Protein AF-A0A970C9X3-F1 (afdb_monomer_lite)

Structure (mmCIF, N/CA/C/O backbone):
data_AF-A0A970C9X3-F1
#
_entry.id   AF-A0A970C9X3-F1
#
loop_
_atom_site.group_PDB
_atom_site.id
_atom_site.type_symbol
_atom_site.label_atom_id
_atom_site.label_alt_id
_atom_site.label_comp_id
_atom_site.label_asym_id
_atom_site.label_entity_id
_atom_site.label_seq_id
_atom_site.pdbx_PDB_ins_code
_atom_site.Cartn_x
_atom_site.Cartn_y
_atom_site.Cartn_z
_atom_site.occupancy
_atom_site.B_iso_or_equiv
_atom_site.auth_seq_id
_atom_site.auth_comp_id
_atom_site.auth_asym_id
_atom_site.auth_atom_id
_atom_site.pdbx_PDB_model_num
ATOM 1 N N . MET A 1 1 ? -1.969 24.249 25.139 1.00 48.22 1 MET A N 1
ATOM 2 C CA . MET A 1 1 ? -3.312 23.682 25.402 1.00 48.22 1 MET A CA 1
ATOM 3 C C . MET A 1 1 ? -3.914 23.119 24.097 1.00 48.22 1 MET A C 1
ATOM 5 O O . MET A 1 1 ? -4.963 23.571 23.674 1.00 48.22 1 MET A O 1
ATOM 9 N N . SER A 1 2 ? -3.234 22.174 23.420 1.00 59.81 2 SER A N 1
ATOM 10 C CA . SER A 1 2 ? -3.608 21.704 22.058 1.00 59.81 2 SER A CA 1
ATOM 11 C C . SER A 1 2 ? -3.592 20.169 21.877 1.00 59.81 2 SER A C 1
ATOM 13 O O . SER A 1 2 ? -4.204 19.648 20.949 1.00 59.81 2 SER A O 1
ATOM 15 N N . GLU A 1 3 ? -3.010 19.421 22.822 1.00 59.16 3 GLU A N 1
ATOM 16 C CA . GLU A 1 3 ? -2.976 17.948 22.814 1.00 59.16 3 GLU A CA 1
ATOM 17 C C . GLU A 1 3 ? -4.339 17.230 22.684 1.00 59.16 3 GLU A C 1
ATOM 19 O O . GLU A 1 3 ? -4.390 16.233 21.961 1.00 59.16 3 GLU A O 1
ATOM 24 N N . PRO A 1 4 ? -5.467 17.679 23.285 1.00 72.56 4 PRO A N 1
ATOM 25 C CA . PRO A 1 4 ? -6.709 16.904 23.210 1.00 72.56 4 PRO A CA 1
ATOM 26 C C . PRO A 1 4 ? -7.309 16.842 21.796 1.00 72.56 4 PRO A C 1
ATOM 28 O O . PRO A 1 4 ? -7.964 15.856 21.458 1.00 72.56 4 PRO A O 1
ATOM 31 N N . PHE A 1 5 ? -7.067 17.849 20.949 1.00 66.94 5 PHE A N 1
ATOM 32 C CA . PHE A 1 5 ? -7.587 17.869 19.579 1.00 66.94 5 PHE A CA 1
ATOM 33 C C . PHE A 1 5 ? -6.777 16.957 18.652 1.00 66.94 5 PHE A C 1
ATOM 35 O O . PHE A 1 5 ? -7.358 16.144 17.937 1.00 66.94 5 PHE A O 1
ATOM 42 N N . ALA A 1 6 ? -5.444 17.022 18.733 1.00 69.38 6 ALA A N 1
ATOM 43 C CA . ALA A 1 6 ? -4.555 16.171 17.943 1.00 69.38 6 ALA A CA 1
ATOM 44 C C . ALA A 1 6 ? -4.767 14.676 18.245 1.00 69.38 6 ALA A C 1
ATOM 46 O O . ALA A 1 6 ? -4.879 13.866 17.327 1.00 69.38 6 ALA A O 1
ATOM 47 N N . VAL A 1 7 ? -4.918 14.312 19.526 1.00 71.69 7 VAL A N 1
ATOM 48 C CA . VAL A 1 7 ? -5.195 12.925 19.944 1.00 71.69 7 VAL A CA 1
ATOM 49 C C . VAL A 1 7 ? -6.562 12.444 19.448 1.00 71.69 7 VAL A C 1
ATOM 51 O O . VAL A 1 7 ? -6.701 11.298 19.018 1.00 71.69 7 VAL A O 1
ATOM 54 N N . THR A 1 8 ? -7.579 13.306 19.487 1.00 78.00 8 THR A N 1
ATOM 55 C CA . THR A 1 8 ? -8.931 12.961 19.019 1.00 78.00 8 THR A CA 1
ATOM 56 C C . THR A 1 8 ? -8.970 12.789 17.500 1.00 78.00 8 THR A C 1
ATOM 58 O O . THR A 1 8 ? -9.565 11.830 17.010 1.00 78.00 8 THR A O 1
ATOM 61 N N . LEU A 1 9 ? -8.293 13.668 16.755 1.00 78.50 9 LEU A N 1
ATOM 62 C CA . LEU A 1 9 ? -8.192 13.583 15.300 1.00 78.50 9 LEU A CA 1
ATOM 63 C C . LEU A 1 9 ? -7.457 12.311 14.861 1.00 78.50 9 LEU A C 1
ATOM 65 O O . LEU A 1 9 ? -7.977 11.581 14.022 1.00 78.50 9 LEU A O 1
ATOM 69 N N . ALA A 1 10 ? -6.311 12.003 15.474 1.00 78.19 10 ALA A N 1
ATOM 70 C CA . ALA A 1 10 ? -5.541 10.800 15.158 1.00 78.19 10 ALA A CA 1
ATOM 71 C C . ALA A 1 10 ? -6.357 9.514 15.376 1.00 78.19 10 ALA A C 1
ATOM 73 O O . ALA A 1 10 ? -6.370 8.634 14.518 1.00 78.19 10 ALA A O 1
ATOM 74 N N . ARG A 1 11 ? -7.109 9.428 16.484 1.00 82.19 11 ARG A N 1
ATOM 75 C CA . ARG A 1 11 ? -8.027 8.302 16.746 1.00 82.19 11 ARG A CA 1
ATOM 76 C C . ARG A 1 11 ? -9.161 8.220 15.727 1.00 82.19 11 ARG A C 1
ATOM 78 O O . ARG A 1 11 ? -9.525 7.126 15.309 1.00 82.19 11 ARG A O 1
ATOM 85 N N . SER A 1 12 ? -9.725 9.361 15.333 1.00 84.88 12 SER A N 1
ATOM 86 C CA . SER A 1 12 ? -10.776 9.418 14.311 1.00 84.88 12 SER A CA 1
ATOM 87 C C . SER A 1 12 ? -10.272 8.892 12.963 1.00 84.88 12 SER A C 1
ATOM 89 O O . SER A 1 12 ? -10.911 8.038 12.351 1.00 84.88 12 SER A O 1
ATOM 91 N N . GLN A 1 13 ? -9.083 9.331 12.542 1.00 83.94 13 GLN A N 1
ATOM 92 C CA . GLN A 1 13 ? -8.438 8.869 11.311 1.00 83.94 13 GLN A CA 1
ATOM 93 C C . GLN A 1 13 ? -8.108 7.372 11.355 1.00 83.94 13 GLN A C 1
ATOM 95 O O . GLN A 1 13 ? -8.312 6.671 10.369 1.00 83.94 13 GLN A O 1
ATOM 100 N N . GLU A 1 14 ? -7.652 6.862 12.500 1.00 88.19 14 GLU A N 1
ATOM 101 C CA . GLU A 1 14 ? -7.398 5.431 12.704 1.00 88.19 14 GLU A CA 1
ATOM 102 C C . GLU A 1 14 ? -8.666 4.590 12.509 1.00 88.19 14 GLU A C 1
ATOM 104 O O . GLU A 1 14 ? -8.661 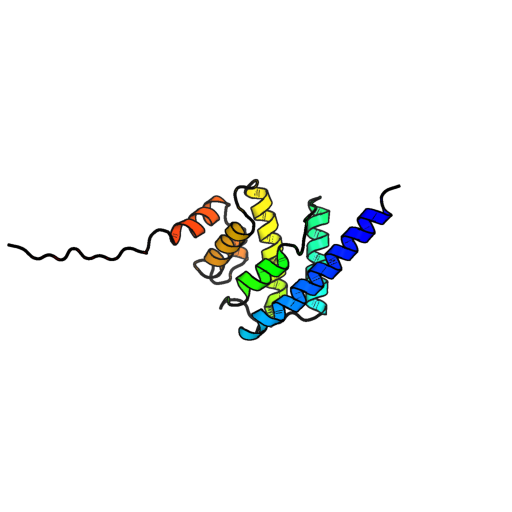3.588 11.796 1.00 88.19 14 GLU A O 1
ATOM 109 N N . LEU A 1 15 ? -9.781 5.009 13.113 1.00 90.19 15 LEU A N 1
ATOM 110 C CA . LEU A 1 15 ? -11.063 4.318 12.978 1.00 90.19 15 LEU A CA 1
ATOM 111 C C . LEU A 1 15 ? -11.595 4.369 11.542 1.00 90.19 15 LEU A C 1
ATOM 113 O O . LEU A 1 15 ? -12.118 3.362 11.055 1.00 90.19 15 LEU A O 1
ATOM 117 N N . ALA A 1 16 ? -11.445 5.512 10.868 1.00 90.88 16 ALA A N 1
ATOM 118 C CA . ALA A 1 16 ? -11.824 5.674 9.469 1.00 90.88 16 ALA A CA 1
ATOM 119 C C . ALA A 1 16 ? -11.015 4.733 8.564 1.00 90.88 16 ALA A C 1
ATOM 121 O O . ALA A 1 16 ? -11.611 3.946 7.833 1.00 90.88 16 ALA A O 1
ATOM 122 N N . LEU A 1 17 ? -9.685 4.713 8.702 1.00 92.88 17 LEU A N 1
ATOM 123 C CA . LEU A 1 17 ? -8.805 3.810 7.956 1.00 92.88 17 LEU A CA 1
ATOM 124 C C . LEU A 1 17 ? -9.184 2.342 8.164 1.00 92.88 17 LEU A C 1
ATOM 126 O O . LEU A 1 17 ? -9.341 1.594 7.203 1.00 92.88 17 LEU A O 1
ATOM 130 N N . ARG A 1 18 ? -9.374 1.911 9.416 1.00 95.06 18 ARG A N 1
ATOM 131 C CA . ARG A 1 18 ? -9.768 0.522 9.698 1.00 95.06 18 ARG A CA 1
ATOM 132 C C . ARG A 1 18 ? -11.115 0.174 9.072 1.00 95.06 18 ARG A C 1
ATOM 134 O O . ARG A 1 18 ? -11.323 -0.955 8.645 1.00 95.06 18 ARG A O 1
ATOM 141 N N . THR A 1 19 ? -12.039 1.131 9.025 1.00 95.25 19 THR A N 1
ATOM 142 C CA . THR A 1 19 ? -13.339 0.953 8.366 1.00 95.25 19 THR A CA 1
ATOM 143 C C . THR A 1 19 ? -13.182 0.829 6.855 1.00 95.25 19 THR A C 1
ATOM 145 O O . THR A 1 19 ? -13.757 -0.091 6.279 1.00 95.25 19 THR A O 1
ATOM 148 N N . ALA A 1 20 ? -12.348 1.665 6.238 1.00 95.31 20 ALA A N 1
ATOM 149 C CA . ALA A 1 20 ? -12.033 1.587 4.816 1.00 95.31 20 ALA A CA 1
ATOM 150 C C . ALA A 1 20 ? -11.356 0.253 4.446 1.00 95.31 20 ALA A C 1
ATOM 152 O O . ALA A 1 20 ? -11.776 -0.393 3.492 1.00 95.31 20 ALA A O 1
ATOM 153 N N . LEU A 1 21 ? -10.403 -0.231 5.255 1.00 96.19 21 LEU A N 1
ATOM 154 C CA . LEU A 1 21 ? -9.759 -1.541 5.060 1.00 96.19 21 LEU A CA 1
ATOM 155 C C . LEU A 1 21 ? -10.728 -2.723 5.214 1.00 96.19 21 LEU A C 1
ATOM 157 O O . LEU A 1 21 ? -10.627 -3.715 4.499 1.00 96.19 21 LEU A O 1
ATOM 161 N N . ARG A 1 22 ? -11.714 -2.635 6.114 1.00 96.19 22 ARG A N 1
ATOM 162 C CA . ARG A 1 22 ? -12.798 -3.635 6.136 1.00 96.19 22 ARG A CA 1
ATOM 163 C C . ARG A 1 22 ? -13.659 -3.548 4.882 1.00 96.19 22 ARG A C 1
ATOM 165 O O . ARG A 1 22 ? -14.085 -4.577 4.373 1.00 96.19 22 ARG A O 1
ATOM 172 N N . GLY A 1 23 ? -13.914 -2.337 4.393 1.00 95.00 23 GLY A N 1
ATOM 173 C CA . GLY A 1 23 ? -14.633 -2.106 3.144 1.00 95.00 23 GLY A CA 1
ATOM 174 C C . GLY A 1 23 ? -13.911 -2.695 1.931 1.00 95.00 23 GLY A C 1
ATOM 175 O O . GLY A 1 23 ? -14.563 -3.304 1.085 1.00 95.00 23 GLY A O 1
ATOM 176 N N . SER A 1 24 ? -12.579 -2.596 1.869 1.00 95.56 24 SER A N 1
ATOM 177 C CA . SER A 1 24 ? -11.796 -3.132 0.748 1.00 95.56 24 SER A CA 1
ATOM 178 C C . SER A 1 24 ? -11.871 -4.655 0.643 1.00 95.56 24 SER A C 1
ATOM 180 O O . SER A 1 24 ? -11.826 -5.174 -0.472 1.00 95.56 24 SER A O 1
ATOM 182 N N . ASN A 1 25 ? -12.087 -5.367 1.759 1.00 97.12 25 ASN A N 1
ATOM 183 C CA . ASN A 1 25 ? -12.288 -6.820 1.736 1.00 97.12 25 ASN A CA 1
ATOM 184 C C . ASN A 1 25 ? -13.458 -7.245 0.832 1.00 97.12 25 ASN A C 1
ATOM 186 O O . ASN A 1 25 ? -13.365 -8.285 0.194 1.00 97.12 25 ASN A O 1
ATOM 190 N N . ALA A 1 26 ? -14.517 -6.432 0.700 1.00 94.81 26 ALA A N 1
ATOM 191 C CA . ALA A 1 26 ? -15.653 -6.739 -0.181 1.00 94.81 26 ALA A CA 1
ATOM 192 C C . ALA A 1 26 ? -15.276 -6.784 -1.679 1.00 94.81 26 ALA A C 1
ATOM 194 O O . ALA A 1 26 ? -16.012 -7.325 -2.508 1.00 94.81 26 ALA A O 1
ATOM 195 N N . VAL A 1 27 ? -14.144 -6.177 -2.047 1.00 95.88 27 VAL A N 1
ATOM 196 C CA . VAL A 1 27 ? -13.583 -6.243 -3.400 1.00 95.88 27 VAL A CA 1
ATOM 197 C C . VAL A 1 27 ? -12.516 -7.327 -3.466 1.00 95.88 27 VAL A C 1
ATOM 199 O O . VAL A 1 27 ? -12.598 -8.199 -4.330 1.00 95.88 27 VAL A O 1
ATOM 202 N N . SER A 1 28 ? -11.552 -7.304 -2.543 1.00 97.12 28 SER A N 1
ATOM 203 C CA . SER A 1 28 ? -10.381 -8.180 -2.592 1.00 97.12 28 SER A CA 1
ATOM 204 C C . SER A 1 28 ? -10.717 -9.661 -2.387 1.00 97.12 28 SER A C 1
ATOM 206 O O . SER A 1 28 ? -10.019 -10.525 -2.917 1.00 97.12 28 SER A O 1
ATOM 208 N N . GLU A 1 29 ? -11.820 -9.981 -1.697 1.00 97.12 29 GLU A N 1
ATOM 209 C CA . GLU A 1 29 ? -12.256 -11.368 -1.478 1.00 97.12 29 GLU A CA 1
ATOM 210 C C . GLU A 1 29 ? -12.526 -12.119 -2.790 1.00 97.12 29 GLU A C 1
ATOM 212 O O . GLU A 1 29 ? -12.310 -13.327 -2.869 1.00 97.12 29 GLU A O 1
ATOM 217 N N . LYS A 1 30 ? -12.929 -11.406 -3.852 1.00 97.19 30 LYS A N 1
ATOM 218 C CA . LYS A 1 30 ? -13.183 -11.982 -5.185 1.00 97.19 30 LYS A CA 1
ATOM 219 C C . LYS A 1 30 ? -11.913 -12.534 -5.832 1.00 97.19 30 LYS A C 1
ATOM 221 O O . LYS A 1 30 ? -12.002 -13.394 -6.703 1.00 97.19 30 LYS A O 1
ATOM 226 N N . PHE A 1 31 ? -10.760 -12.051 -5.382 1.00 96.81 31 PHE A N 1
ATOM 227 C CA . PHE A 1 31 ? -9.431 -12.481 -5.802 1.00 96.81 31 PHE A CA 1
ATOM 228 C C . PHE A 1 31 ? -8.760 -13.389 -4.756 1.00 96.81 31 PHE A C 1
ATOM 230 O O . PHE A 1 31 ? -7.598 -13.752 -4.900 1.00 96.81 31 PHE A O 1
ATOM 237 N N . GLY A 1 32 ? -9.487 -13.783 -3.702 1.00 96.81 32 GLY A N 1
ATOM 238 C CA . GLY A 1 32 ? -8.978 -14.644 -2.633 1.00 96.81 32 GLY A CA 1
ATOM 239 C C . GLY A 1 32 ? -8.162 -13.918 -1.561 1.00 96.81 32 GLY A C 1
ATOM 240 O O . GLY A 1 32 ? -7.570 -14.578 -0.710 1.00 96.81 32 GLY A O 1
ATOM 241 N N . LEU A 1 33 ? -8.141 -12.583 -1.566 1.00 97.94 33 LEU A N 1
ATOM 242 C CA . LEU A 1 33 ? -7.386 -11.776 -0.610 1.00 97.94 33 LEU A CA 1
ATOM 243 C C . LEU A 1 33 ? -8.329 -11.155 0.422 1.00 97.94 33 LEU A C 1
ATOM 245 O O . LEU A 1 33 ? -9.307 -10.489 0.085 1.00 97.94 33 LEU A O 1
ATOM 249 N N . THR A 1 34 ? -8.072 -11.359 1.709 1.00 97.81 34 THR A N 1
ATOM 250 C CA . THR A 1 34 ? -8.916 -10.808 2.780 1.00 97.81 34 THR A CA 1
ATOM 251 C C . THR A 1 34 ? -8.062 -10.489 3.990 1.00 97.81 34 THR A C 1
ATOM 253 O O . THR A 1 34 ? -7.384 -11.365 4.515 1.00 97.81 34 THR A O 1
ATOM 256 N N . LEU A 1 35 ? -8.128 -9.244 4.457 1.00 98.31 35 LEU A N 1
ATOM 257 C CA . LEU A 1 35 ? -7.462 -8.825 5.682 1.00 98.31 35 LEU A CA 1
ATOM 258 C C . LEU A 1 35 ? -8.284 -9.239 6.900 1.00 98.31 35 LEU A C 1
ATOM 260 O O . LEU A 1 35 ? -9.471 -8.922 7.023 1.00 98.31 35 LEU A O 1
ATOM 264 N N . THR A 1 36 ? -7.633 -9.897 7.844 1.00 98.06 36 THR A N 1
ATOM 265 C CA . THR A 1 36 ? -8.182 -10.187 9.163 1.00 98.06 36 THR A CA 1
ATOM 266 C C . THR A 1 36 ? -8.155 -8.941 10.050 1.00 98.06 36 THR A C 1
ATOM 268 O O . THR A 1 36 ? -7.368 -8.016 9.858 1.00 98.06 36 THR A O 1
ATOM 271 N N . GLU A 1 37 ? -8.992 -8.904 11.090 1.00 97.31 37 GLU A N 1
ATOM 272 C CA . GLU A 1 37 ? -9.003 -7.761 12.011 1.00 97.31 37 GLU A CA 1
ATOM 273 C C . GLU A 1 37 ? -7.630 -7.504 12.692 1.00 97.31 37 GLU A C 1
ATOM 275 O O . GLU A 1 37 ? -7.261 -6.338 12.839 1.00 97.31 37 GLU A O 1
ATOM 280 N N . PRO A 1 38 ? -6.838 -8.522 13.105 1.00 98.00 38 PRO A N 1
ATOM 281 C CA . PRO A 1 38 ? -5.458 -8.305 13.548 1.00 98.00 38 PRO A CA 1
ATOM 282 C C . PRO A 1 38 ? -4.559 -7.632 12.505 1.00 98.00 38 PRO A C 1
ATOM 284 O O . PRO A 1 38 ? -3.817 -6.722 12.865 1.00 98.00 38 PRO A O 1
ATOM 287 N N . GLU A 1 39 ? -4.647 -8.027 11.235 1.00 98.38 39 GLU A N 1
ATOM 288 C CA . GLU A 1 39 ? -3.854 -7.432 10.150 1.00 98.38 39 GLU A CA 1
ATOM 289 C C . GLU A 1 39 ? -4.269 -5.987 9.875 1.00 98.38 39 GLU A C 1
ATOM 291 O O . GLU A 1 39 ? -3.415 -5.114 9.757 1.00 98.38 39 GLU A O 1
ATOM 296 N N . ILE A 1 40 ? -5.574 -5.698 9.876 1.00 97.88 40 ILE A N 1
ATOM 297 C CA . ILE A 1 40 ? -6.105 -4.333 9.749 1.00 97.88 40 ILE A CA 1
ATOM 298 C C . ILE A 1 40 ? -5.580 -3.434 10.876 1.00 97.88 40 ILE A C 1
ATOM 300 O O . ILE A 1 40 ? -5.211 -2.281 10.638 1.00 97.88 40 ILE A O 1
ATOM 304 N N . ARG A 1 41 ? -5.521 -3.946 12.114 1.00 95.88 41 ARG A N 1
ATOM 305 C CA . ARG A 1 41 ? -4.931 -3.202 13.237 1.00 95.88 41 ARG A CA 1
ATOM 306 C C . ARG A 1 41 ? -3.442 -2.951 13.023 1.00 95.88 41 ARG A C 1
ATOM 308 O O . ARG A 1 41 ? -3.029 -1.804 13.162 1.00 95.88 41 ARG A O 1
ATOM 315 N N . ALA A 1 42 ? -2.684 -3.976 12.637 1.00 96.62 42 ALA A N 1
ATOM 316 C CA . ALA A 1 42 ? -1.246 -3.871 12.404 1.00 96.62 42 ALA A CA 1
ATOM 317 C C . ALA A 1 42 ? -0.907 -2.880 11.277 1.00 96.62 42 ALA A C 1
ATOM 319 O O . ALA A 1 42 ? -0.028 -2.040 11.446 1.00 96.62 42 ALA A O 1
ATOM 320 N N . LEU A 1 43 ? -1.642 -2.913 10.161 1.00 97.00 43 LEU A N 1
ATOM 321 C CA . LEU A 1 43 ? -1.497 -1.959 9.055 1.00 97.00 43 LEU A CA 1
ATOM 322 C C . LEU A 1 43 ? -1.786 -0.523 9.502 1.00 97.00 43 LEU A C 1
ATOM 324 O O . LEU A 1 43 ? -1.033 0.403 9.206 1.00 97.00 43 LEU A O 1
ATOM 328 N N . SER A 1 44 ? -2.863 -0.341 10.264 1.00 94.19 44 SER A N 1
ATOM 329 C CA . SER A 1 44 ? -3.232 0.962 10.806 1.00 94.19 44 SER A CA 1
ATOM 330 C C . SER A 1 44 ? -2.185 1.516 11.778 1.00 94.19 44 SER A C 1
ATOM 332 O O . SER A 1 44 ? -1.964 2.726 11.798 1.00 94.19 44 SER A O 1
ATOM 334 N N . GLU A 1 45 ? -1.565 0.663 12.593 1.00 92.69 45 GLU A N 1
ATOM 335 C CA . GLU A 1 45 ? -0.493 1.039 13.521 1.00 92.69 45 GLU A CA 1
ATOM 336 C C . GLU A 1 45 ? 0.799 1.382 12.771 1.00 92.69 45 GLU A C 1
ATOM 338 O O . GLU A 1 45 ? 1.370 2.445 13.015 1.00 92.69 45 GLU A O 1
ATOM 343 N N . ALA A 1 46 ? 1.197 0.550 11.801 1.00 92.44 46 ALA A N 1
ATOM 344 C CA . ALA A 1 46 ? 2.371 0.780 10.961 1.00 92.44 46 ALA A CA 1
ATOM 345 C C . ALA A 1 46 ? 2.278 2.115 10.210 1.00 92.44 46 ALA A C 1
ATOM 347 O O . ALA A 1 46 ? 3.229 2.893 10.202 1.00 92.44 46 ALA A O 1
ATOM 348 N N . ARG A 1 47 ? 1.102 2.445 9.657 1.00 92.44 47 ARG A N 1
ATOM 349 C CA . ARG A 1 47 ? 0.883 3.748 9.016 1.00 92.44 47 ARG A CA 1
ATOM 350 C C . ARG A 1 47 ? 1.079 4.905 9.988 1.00 92.44 47 ARG A C 1
ATOM 352 O O . ARG A 1 47 ? 1.724 5.894 9.658 1.00 92.44 47 ARG A O 1
ATOM 359 N N . GLN A 1 48 ? 0.504 4.811 11.186 1.00 89.00 48 GLN A N 1
ATOM 360 C CA . GLN A 1 48 ? 0.666 5.868 12.181 1.00 89.00 48 GLN A CA 1
ATOM 361 C C . GLN A 1 48 ? 2.127 6.036 12.610 1.00 89.00 48 GLN A C 1
ATOM 363 O O . GLN A 1 48 ? 2.545 7.154 12.902 1.00 89.00 48 GLN A O 1
ATOM 368 N N . GLU A 1 49 ? 2.889 4.948 12.695 1.00 88.69 49 GLU A N 1
ATOM 369 C CA . GLU A 1 49 ? 4.319 4.991 12.991 1.00 88.69 49 GLU A CA 1
ATOM 370 C C . GLU A 1 49 ? 5.103 5.680 11.869 1.00 88.69 49 GLU A C 1
ATOM 372 O O . GLU A 1 49 ? 5.831 6.629 12.160 1.00 88.69 49 GLU A O 1
ATOM 377 N N . ALA A 1 50 ? 4.867 5.302 10.608 1.00 86.69 50 ALA A N 1
ATOM 378 C CA . ALA A 1 50 ? 5.495 5.922 9.440 1.00 86.69 50 ALA A CA 1
ATOM 379 C C . ALA A 1 50 ? 5.219 7.436 9.369 1.00 86.69 50 ALA A C 1
ATOM 381 O O . ALA 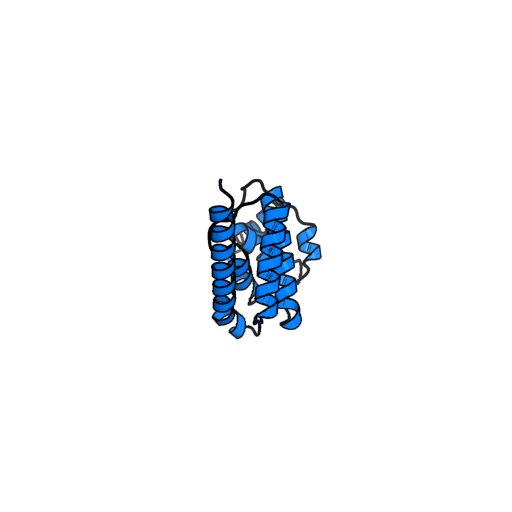A 1 50 ? 6.146 8.243 9.310 1.00 86.69 50 ALA A O 1
ATOM 382 N N . LEU A 1 51 ? 3.950 7.846 9.503 1.00 86.00 51 LEU A N 1
ATOM 383 C CA . LEU A 1 51 ? 3.570 9.263 9.487 1.00 86.00 51 LEU A CA 1
ATOM 384 C C . LEU A 1 51 ? 4.226 10.058 10.625 1.00 86.00 51 LEU A C 1
ATOM 386 O O . LEU A 1 51 ? 4.684 11.180 10.414 1.00 86.00 51 LEU A O 1
ATOM 390 N N . ARG A 1 52 ? 4.301 9.489 11.836 1.00 84.56 52 ARG A N 1
ATOM 391 C CA . ARG A 1 52 ? 4.967 10.148 12.973 1.00 84.56 52 ARG A CA 1
ATOM 392 C C . ARG A 1 52 ? 6.471 10.263 12.764 1.00 84.56 52 ARG A C 1
ATOM 394 O O . ARG A 1 52 ? 7.028 11.306 13.096 1.00 84.56 52 ARG A O 1
ATOM 401 N N . TYR A 1 53 ? 7.109 9.211 12.255 1.00 81.75 53 TYR A N 1
ATOM 402 C CA . TYR A 1 53 ? 8.549 9.181 12.009 1.00 81.75 53 TYR A CA 1
ATOM 403 C C . TYR A 1 53 ? 8.964 10.245 10.987 1.00 81.75 53 TYR A C 1
ATOM 405 O O . TYR A 1 53 ? 9.938 10.961 11.203 1.00 81.75 53 TYR A O 1
ATOM 413 N N . GLU A 1 54 ? 8.170 10.416 9.931 1.00 76.94 54 GLU A N 1
ATOM 414 C CA . GLU A 1 54 ? 8.424 11.398 8.873 1.00 76.94 54 GLU A CA 1
ATOM 415 C C . GLU A 1 54 ? 7.882 12.806 9.189 1.00 76.94 54 GLU A C 1
ATOM 417 O O . GLU A 1 54 ? 8.069 13.736 8.407 1.00 76.94 54 GLU A O 1
ATOM 422 N N . GLY A 1 55 ? 7.201 12.999 10.326 1.00 76.94 55 GLY A N 1
ATOM 423 C CA . GLY A 1 55 ? 6.578 14.281 10.681 1.00 76.94 55 GLY A CA 1
ATOM 424 C C . GLY A 1 55 ? 5.429 14.686 9.746 1.00 76.94 55 GLY A C 1
ATOM 425 O O . GLY A 1 55 ? 5.125 15.873 9.611 1.00 76.94 55 GLY A O 1
ATOM 426 N N . ARG A 1 56 ? 4.796 13.706 9.095 1.00 76.38 56 ARG A N 1
ATOM 427 C CA . ARG A 1 56 ? 3.764 13.884 8.071 1.00 76.38 56 ARG A CA 1
ATOM 428 C C . ARG A 1 56 ? 2.357 13.847 8.667 1.00 76.38 56 ARG A C 1
ATOM 430 O O . ARG A 1 56 ? 2.074 13.132 9.628 1.00 76.38 56 ARG A O 1
ATOM 437 N N . VAL A 1 57 ? 1.448 14.606 8.058 1.00 72.31 57 VAL A N 1
ATOM 438 C CA . VAL A 1 57 ? 0.006 14.553 8.337 1.00 72.31 57 VAL A CA 1
ATOM 439 C C . VAL A 1 57 ? -0.710 14.249 7.034 1.00 72.31 57 VAL A C 1
ATOM 441 O O . VAL A 1 57 ? -0.599 15.003 6.075 1.00 72.31 57 VAL A O 1
ATOM 444 N N . GLU A 1 58 ? -1.473 13.164 7.021 1.00 77.00 58 GLU A N 1
ATOM 445 C CA . GLU A 1 58 ? -2.265 12.751 5.866 1.00 77.00 58 GLU A CA 1
ATOM 446 C C . GLU A 1 58 ? -3.756 12.982 6.163 1.00 77.00 58 GLU A C 1
ATOM 448 O O . GLU A 1 58 ? -4.230 12.774 7.288 1.00 77.00 58 GLU A O 1
ATOM 453 N N . ILE A 1 59 ? -4.500 13.456 5.164 1.00 70.38 59 ILE A N 1
ATOM 454 C CA . ILE A 1 59 ? -5.930 13.772 5.273 1.00 70.38 59 ILE A CA 1
ATOM 455 C C . ILE A 1 59 ? -6.734 12.662 4.587 1.00 70.38 59 ILE A C 1
ATOM 457 O O . ILE A 1 59 ? -6.359 12.186 3.524 1.00 70.38 59 ILE A O 1
ATOM 461 N N . GLY A 1 60 ? -7.863 12.268 5.183 1.00 73.06 60 GLY A N 1
ATOM 462 C CA . GLY A 1 60 ? -8.762 11.256 4.619 1.00 73.06 60 GLY A CA 1
ATOM 463 C C . GLY A 1 60 ? -8.456 9.830 5.081 1.00 73.06 60 GLY A C 1
ATOM 464 O O . GLY A 1 60 ? -7.918 9.616 6.169 1.00 73.06 60 GLY A O 1
ATOM 465 N N . GLU A 1 61 ? -8.860 8.853 4.267 1.00 75.12 61 GLU A N 1
ATOM 466 C CA . GLU A 1 61 ? -8.751 7.415 4.569 1.00 75.12 61 GLU A CA 1
ATOM 467 C C . GLU A 1 61 ? -7.312 6.885 4.453 1.00 75.12 61 GLU A C 1
ATOM 469 O O . GLU A 1 61 ? -6.988 5.840 5.014 1.00 75.12 61 GLU A O 1
ATOM 474 N N . GLY A 1 62 ? -6.438 7.658 3.806 1.00 85.25 62 GLY A N 1
ATOM 475 C CA . GLY A 1 62 ? -5.032 7.356 3.587 1.00 85.25 62 GLY A CA 1
ATOM 476 C C . GLY A 1 62 ? -4.763 6.499 2.349 1.00 85.25 62 GLY A C 1
ATOM 477 O O . GLY A 1 62 ? -5.688 6.072 1.660 1.00 85.25 62 GLY A O 1
ATOM 478 N N . VAL A 1 63 ? -3.488 6.221 2.083 1.00 92.50 63 VAL A N 1
ATOM 479 C CA . VAL A 1 63 ? -3.056 5.444 0.908 1.00 92.50 63 VAL A CA 1
ATOM 480 C C . VAL A 1 63 ? -3.394 3.946 0.985 1.00 92.50 63 VAL A C 1
ATOM 482 O O . VAL A 1 63 ? -3.640 3.302 -0.031 1.00 92.50 63 VAL A O 1
ATOM 485 N N . LEU A 1 64 ? -3.450 3.367 2.188 1.00 95.56 64 LEU A N 1
ATOM 486 C CA . LEU A 1 64 ? -3.605 1.918 2.382 1.00 95.56 64 LEU A CA 1
ATOM 487 C C . LEU A 1 64 ? -4.852 1.311 1.700 1.00 95.56 64 LEU A C 1
ATOM 489 O O . LEU A 1 64 ? -4.702 0.284 1.043 1.00 95.56 64 LEU A O 1
ATOM 493 N N . PRO A 1 65 ? -6.062 1.901 1.788 1.00 95.50 65 PRO A N 1
ATOM 494 C CA . PRO A 1 65 ? -7.224 1.413 1.041 1.00 95.50 65 PRO A CA 1
ATOM 495 C C . PRO A 1 65 ? -7.053 1.497 -0.482 1.00 95.50 65 PRO A C 1
ATOM 497 O O . PRO A 1 65 ? -7.513 0.602 -1.192 1.00 95.50 65 PRO A O 1
ATOM 500 N N . LYS A 1 66 ? -6.357 2.527 -0.989 1.00 96.12 66 LYS A N 1
ATOM 501 C CA . LYS A 1 66 ? -6.045 2.649 -2.420 1.00 96.12 66 LYS A CA 1
ATOM 502 C C . LYS A 1 66 ? -5.086 1.549 -2.869 1.00 96.12 66 LYS A C 1
ATOM 504 O O . LYS A 1 66 ? -5.343 0.908 -3.880 1.00 96.12 66 LYS A O 1
ATOM 509 N N . LEU A 1 67 ? -4.040 1.274 -2.086 1.00 98.00 67 LEU A N 1
ATOM 510 C CA . LEU A 1 67 ? -3.129 0.151 -2.327 1.00 98.00 67 LEU A CA 1
ATOM 511 C C . LEU A 1 67 ? -3.871 -1.186 -2.262 1.00 98.00 67 LEU A C 1
ATOM 513 O O . LEU A 1 67 ? -3.710 -2.018 -3.147 1.00 98.00 67 LEU A O 1
ATOM 517 N N . ALA A 1 68 ? -4.726 -1.380 -1.255 1.00 97.69 68 ALA A N 1
ATOM 518 C CA . ALA A 1 68 ? -5.527 -2.591 -1.119 1.00 97.69 68 ALA A CA 1
ATOM 519 C C . ALA A 1 68 ? -6.369 -2.840 -2.372 1.00 97.69 68 ALA A C 1
ATOM 521 O O . ALA A 1 68 ? -6.357 -3.954 -2.885 1.00 97.69 68 ALA A O 1
ATOM 522 N N . PHE A 1 69 ? -7.033 -1.808 -2.894 1.00 97.25 69 PHE A N 1
ATOM 523 C CA . PHE A 1 69 ? -7.795 -1.886 -4.137 1.00 97.25 69 PHE A CA 1
ATOM 524 C C . PHE A 1 69 ? -6.897 -2.129 -5.359 1.00 97.25 69 PHE A C 1
ATOM 526 O O . PHE A 1 69 ? -7.124 -3.077 -6.103 1.00 97.25 69 PHE A O 1
ATOM 533 N N . ALA A 1 70 ? -5.853 -1.321 -5.543 1.00 97.94 70 ALA A N 1
ATOM 534 C CA . ALA A 1 70 ? -4.994 -1.368 -6.722 1.00 97.94 70 ALA A CA 1
ATOM 535 C C . ALA A 1 70 ? -4.158 -2.647 -6.829 1.00 97.94 70 ALA A C 1
ATOM 537 O O . ALA A 1 70 ? -3.722 -2.978 -7.924 1.00 97.94 70 ALA A O 1
ATOM 538 N N . PHE A 1 71 ? -3.913 -3.354 -5.721 1.00 98.38 71 PHE A N 1
ATOM 539 C CA . PHE A 1 71 ? -3.114 -4.582 -5.676 1.00 98.38 71 PHE A CA 1
ATOM 540 C C . PHE A 1 71 ? -3.945 -5.863 -5.498 1.00 98.38 71 PHE A C 1
ATOM 542 O O . PHE A 1 71 ? -3.388 -6.956 -5.583 1.00 98.38 71 PHE A O 1
ATOM 549 N N . CYS A 1 72 ? -5.264 -5.770 -5.264 1.00 97.56 72 CYS A N 1
ATOM 550 C CA . CYS A 1 72 ? -6.050 -6.944 -4.864 1.00 97.56 72 CYS A CA 1
ATOM 551 C C . CYS A 1 72 ? -6.199 -8.033 -5.933 1.00 97.56 72 CYS A C 1
ATOM 553 O O . CYS A 1 72 ? -6.475 -9.172 -5.581 1.00 97.56 72 CYS A O 1
ATOM 555 N N . ASP A 1 73 ? -6.015 -7.704 -7.206 1.00 97.31 73 ASP A N 1
ATOM 556 C CA . ASP A 1 73 ? -6.073 -8.644 -8.329 1.00 97.31 73 ASP A CA 1
ATOM 557 C C . ASP A 1 73 ? -4.679 -9.020 -8.866 1.00 97.31 73 ASP A C 1
ATOM 559 O O . ASP A 1 73 ? -4.568 -9.610 -9.941 1.00 97.31 73 ASP A O 1
ATOM 563 N N . SER A 1 74 ? -3.604 -8.673 -8.145 1.00 97.69 74 SER A N 1
ATOM 564 C CA . SER A 1 74 ? -2.246 -9.037 -8.553 1.00 97.69 74 SER A CA 1
ATOM 565 C C . SER A 1 74 ? -2.054 -10.551 -8.493 1.00 97.69 74 SER A C 1
ATOM 567 O O . SER A 1 74 ? -2.284 -11.157 -7.442 1.00 97.69 74 SER A O 1
ATOM 569 N N . PRO A 1 75 ? -1.551 -11.182 -9.572 1.00 96.81 75 PRO A N 1
ATOM 570 C CA . PRO A 1 75 ? -1.279 -12.617 -9.577 1.00 96.81 75 PRO A CA 1
ATOM 571 C C . PRO A 1 75 ? -0.080 -12.994 -8.693 1.00 96.81 75 PRO A C 1
ATOM 573 O O . PRO A 1 75 ? 0.183 -14.179 -8.496 1.00 96.81 75 PRO A O 1
ATOM 576 N N . HIS A 1 76 ? 0.658 -12.005 -8.177 1.00 98.00 76 HIS A N 1
ATOM 577 C CA . HIS A 1 76 ? 1.889 -12.209 -7.415 1.00 98.00 76 HIS A CA 1
ATOM 578 C C . HIS A 1 76 ? 1.705 -12.090 -5.899 1.00 98.00 76 HIS A C 1
ATOM 580 O O . HIS A 1 76 ? 2.680 -12.208 -5.157 1.00 98.00 76 HIS A O 1
ATOM 586 N N . ILE A 1 77 ? 0.479 -11.860 -5.420 1.00 98.06 77 ILE A N 1
ATOM 587 C CA . ILE A 1 77 ? 0.189 -11.723 -3.990 1.00 98.06 77 ILE A CA 1
ATOM 588 C C . ILE A 1 77 ? -0.566 -12.955 -3.500 1.00 98.06 77 ILE A C 1
ATOM 590 O O . ILE A 1 77 ? -1.696 -13.218 -3.901 1.00 98.06 77 ILE A O 1
ATOM 594 N N . ALA A 1 78 ? 0.062 -13.700 -2.593 1.00 96.88 78 ALA A N 1
ATOM 595 C CA . ALA A 1 78 ? -0.587 -14.806 -1.900 1.00 96.88 78 ALA A CA 1
ATOM 596 C C . ALA A 1 78 ? -1.435 -14.291 -0.718 1.00 96.88 78 ALA A C 1
ATOM 598 O O . ALA A 1 78 ? -1.032 -13.316 -0.072 1.00 96.88 78 ALA A O 1
ATOM 599 N N . PRO A 1 79 ? -2.556 -14.955 -0.370 1.00 96.81 79 PRO A N 1
ATOM 600 C CA . PRO A 1 79 ? -3.403 -14.559 0.757 1.00 96.81 79 PRO A CA 1
ATOM 601 C C . PRO A 1 79 ? -2.631 -14.389 2.070 1.00 96.81 79 PRO A C 1
ATOM 603 O O . PRO A 1 79 ? -2.844 -13.416 2.787 1.00 96.81 79 PRO A O 1
ATOM 606 N N . GLU A 1 80 ? -1.680 -15.281 2.353 1.00 97.19 80 GLU A N 1
ATOM 607 C CA . GLU A 1 80 ? -0.873 -15.267 3.579 1.00 97.19 80 GLU A CA 1
ATOM 608 C C . GLU A 1 80 ? 0.129 -14.106 3.626 1.00 97.19 80 GLU A C 1
ATOM 610 O O . GLU A 1 80 ? 0.611 -13.751 4.700 1.00 97.19 80 GLU A O 1
ATOM 615 N N . ALA A 1 81 ? 0.459 -13.526 2.469 1.00 97.06 81 ALA A N 1
ATOM 616 C CA . ALA A 1 81 ? 1.398 -12.418 2.337 1.00 97.06 81 ALA A CA 1
ATOM 617 C C . ALA A 1 81 ? 0.697 -11.060 2.175 1.00 97.06 81 ALA A C 1
ATOM 619 O O . ALA A 1 81 ? 1.367 -10.030 2.223 1.00 97.06 81 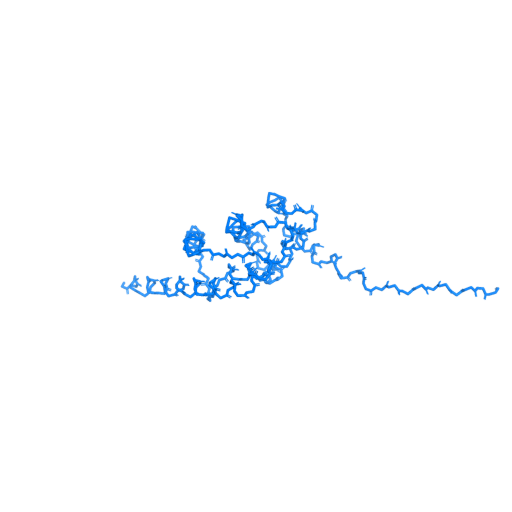ALA A O 1
ATOM 620 N N . TYR A 1 82 ? -0.630 -11.028 2.006 1.00 98.31 82 TYR A N 1
ATOM 621 C CA . TYR A 1 82 ? -1.347 -9.822 1.589 1.00 98.31 82 TYR A CA 1
ATOM 622 C C . TYR A 1 82 ? -1.111 -8.630 2.521 1.00 98.31 82 TYR A C 1
ATOM 624 O O . TYR A 1 82 ? -0.739 -7.547 2.070 1.00 98.31 82 TYR A O 1
ATOM 632 N N . ALA A 1 83 ? -1.256 -8.835 3.832 1.00 98.38 83 ALA A N 1
ATOM 633 C CA . ALA A 1 83 ? -1.051 -7.777 4.814 1.00 98.38 83 ALA A CA 1
ATOM 634 C C . ALA A 1 83 ? 0.404 -7.278 4.849 1.00 98.38 83 ALA A C 1
ATOM 636 O O . ALA A 1 83 ? 0.633 -6.070 4.907 1.00 98.38 83 ALA A O 1
ATOM 637 N N . SER A 1 84 ? 1.393 -8.178 4.783 1.00 98.19 84 SER A N 1
ATOM 638 C CA . SER A 1 84 ? 2.809 -7.785 4.723 1.00 98.19 84 SER A CA 1
ATOM 639 C C . SER A 1 84 ? 3.140 -7.033 3.437 1.00 98.19 84 SER A C 1
ATOM 641 O O . SER A 1 84 ? 3.792 -5.995 3.494 1.00 98.19 84 SER A O 1
ATOM 643 N N . THR A 1 85 ? 2.615 -7.481 2.295 1.00 98.38 85 THR A N 1
ATOM 644 C CA . THR A 1 85 ? 2.819 -6.814 1.008 1.00 98.38 85 THR A CA 1
ATOM 645 C C . THR A 1 85 ? 2.219 -5.411 1.009 1.00 98.38 85 THR A C 1
ATOM 647 O O . THR A 1 85 ? 2.888 -4.474 0.589 1.00 98.38 85 THR A O 1
ATOM 650 N N . LEU A 1 86 ? 1.003 -5.219 1.535 1.00 98.44 86 LEU A N 1
ATOM 651 C CA . LEU A 1 86 ? 0.404 -3.882 1.644 1.00 98.44 86 LEU A CA 1
ATOM 652 C C . LEU A 1 86 ? 1.199 -2.943 2.551 1.00 98.44 86 LEU A C 1
ATOM 654 O O . LEU A 1 86 ? 1.288 -1.750 2.263 1.00 98.44 86 LEU A O 1
ATOM 658 N N . ARG A 1 87 ? 1.782 -3.468 3.632 1.00 97.94 87 ARG A N 1
ATOM 659 C CA . ARG A 1 87 ? 2.655 -2.684 4.505 1.00 97.94 87 ARG A CA 1
ATOM 660 C C . ARG A 1 87 ? 3.889 -2.194 3.749 1.00 97.94 87 ARG A C 1
ATOM 662 O O . ARG A 1 87 ? 4.163 -1.000 3.767 1.00 97.94 87 ARG A O 1
ATOM 669 N N . GLU A 1 88 ? 4.605 -3.096 3.089 1.00 98.06 88 GLU A N 1
ATOM 670 C CA . GLU A 1 88 ? 5.819 -2.750 2.343 1.00 98.06 88 GLU A CA 1
ATOM 671 C C . GLU A 1 88 ? 5.511 -1.812 1.167 1.00 98.06 88 GLU A C 1
ATOM 673 O O . GLU A 1 88 ? 6.235 -0.850 0.939 1.00 98.06 88 GLU A O 1
ATOM 678 N N . LEU A 1 89 ? 4.393 -2.016 0.461 1.00 98.44 89 LEU A N 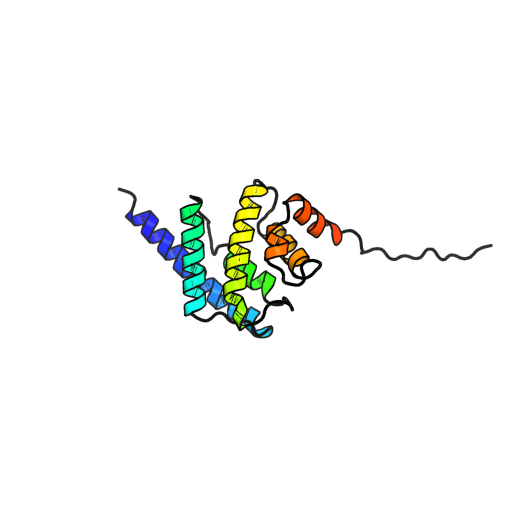1
ATOM 679 C CA . LEU A 1 89 ? 3.936 -1.094 -0.582 1.00 98.44 89 LEU A CA 1
ATOM 680 C C . LEU A 1 89 ? 3.640 0.306 -0.031 1.00 98.44 89 LEU A C 1
ATOM 682 O O . LEU A 1 89 ? 3.960 1.288 -0.689 1.00 98.44 89 LEU A O 1
ATOM 686 N N . MET A 1 90 ? 3.056 0.424 1.163 1.00 96.69 90 MET A N 1
ATOM 687 C CA . MET A 1 90 ? 2.836 1.722 1.811 1.00 96.69 90 MET A CA 1
ATOM 688 C C . MET A 1 90 ? 4.163 2.409 2.160 1.00 96.69 90 MET A C 1
ATOM 690 O O . MET A 1 90 ? 4.311 3.604 1.919 1.00 96.69 90 MET A O 1
ATOM 694 N N . GLU A 1 91 ? 5.126 1.666 2.707 1.00 95.19 91 GLU A N 1
ATOM 695 C CA . GLU A 1 91 ? 6.462 2.188 3.023 1.00 95.19 91 GLU A CA 1
ATOM 696 C C . GLU A 1 91 ? 7.183 2.663 1.743 1.00 95.19 91 GLU A C 1
ATOM 698 O O . GLU A 1 91 ? 7.696 3.782 1.700 1.00 95.19 91 GLU A O 1
ATOM 703 N N . LEU A 1 92 ? 7.125 1.873 0.663 1.00 96.75 92 LEU A N 1
ATOM 704 C CA . LEU A 1 92 ? 7.655 2.245 -0.654 1.00 96.75 92 LEU A CA 1
ATOM 705 C C . LEU A 1 92 ? 6.946 3.464 -1.251 1.00 96.75 92 LEU A C 1
ATOM 707 O O . LEU A 1 92 ? 7.603 4.342 -1.803 1.00 96.75 92 LEU A O 1
ATOM 711 N N . PHE A 1 93 ? 5.620 3.548 -1.128 1.00 95.81 93 PHE A N 1
ATOM 712 C CA . PHE A 1 93 ? 4.849 4.695 -1.603 1.00 95.81 93 PHE A CA 1
ATOM 713 C C . PHE A 1 93 ? 5.322 5.989 -0.933 1.00 95.81 93 PHE A C 1
ATOM 715 O O . PHE A 1 93 ? 5.611 6.966 -1.619 1.00 95.81 93 PHE A O 1
ATOM 722 N N . TYR A 1 94 ? 5.471 5.996 0.395 1.00 92.50 94 TYR A N 1
ATOM 723 C CA . TYR A 1 94 ? 5.938 7.185 1.109 1.00 92.50 94 TYR A CA 1
ATOM 724 C C . TYR A 1 94 ? 7.384 7.554 0.764 1.00 92.50 94 TYR A C 1
ATOM 726 O O . TYR A 1 94 ? 7.683 8.751 0.672 1.00 92.50 94 TYR A O 1
ATOM 734 N N . ALA A 1 95 ? 8.253 6.566 0.529 1.00 93.25 95 ALA A N 1
ATOM 735 C CA . ALA A 1 95 ? 9.616 6.785 0.049 1.00 93.25 95 ALA A CA 1
ATOM 736 C C . ALA A 1 95 ? 9.623 7.442 -1.340 1.00 93.25 95 ALA A C 1
ATOM 738 O O . ALA A 1 95 ? 10.231 8.495 -1.514 1.00 93.25 95 ALA A O 1
ATOM 739 N N . PHE A 1 96 ? 8.861 6.914 -2.301 1.00 95.06 96 PHE A N 1
ATOM 740 C CA . PHE A 1 96 ? 8.755 7.529 -3.624 1.00 95.06 96 PHE A CA 1
ATOM 741 C C . PHE A 1 96 ? 8.123 8.914 -3.591 1.00 95.06 96 PHE A C 1
ATOM 743 O O . PHE A 1 96 ? 8.568 9.798 -4.316 1.00 95.06 96 PHE A O 1
ATOM 750 N N . GLN A 1 97 ? 7.118 9.130 -2.745 1.00 91.19 97 GLN A N 1
ATOM 751 C CA . GLN A 1 97 ? 6.500 10.442 -2.595 1.00 91.19 97 GLN A CA 1
ATOM 752 C C . GLN A 1 97 ? 7.500 11.474 -2.049 1.00 91.19 97 GLN A C 1
ATOM 754 O O . GLN A 1 97 ? 7.468 12.632 -2.456 1.00 91.19 97 GLN A O 1
ATOM 759 N N . ASN A 1 98 ? 8.396 11.067 -1.139 1.00 90.25 98 ASN A N 1
ATOM 760 C CA . ASN A 1 98 ? 9.510 11.912 -0.695 1.00 90.25 98 ASN A CA 1
ATOM 761 C C . ASN A 1 98 ? 10.475 12.221 -1.850 1.00 90.25 98 ASN A C 1
ATOM 763 O O . ASN A 1 98 ? 10.785 13.385 -2.083 1.00 90.25 98 ASN A O 1
ATOM 767 N N . ASP A 1 99 ? 10.923 11.199 -2.580 1.00 91.38 99 ASP A N 1
ATOM 768 C CA . ASP A 1 99 ? 11.941 11.344 -3.628 1.00 91.38 99 ASP A CA 1
ATOM 769 C C . ASP A 1 99 ? 11.436 12.083 -4.875 1.00 91.38 99 ASP A C 1
ATOM 771 O O . ASP A 1 99 ? 12.224 12.676 -5.611 1.00 91.38 99 ASP A O 1
ATOM 775 N N . ALA A 1 100 ? 10.133 12.025 -5.147 1.00 89.62 100 ALA A N 1
ATOM 776 C CA . ALA A 1 100 ? 9.528 12.615 -6.333 1.00 89.62 100 ALA A CA 1
ATOM 777 C C . ALA A 1 100 ? 9.078 14.074 -6.151 1.00 89.62 100 ALA A C 1
ATOM 779 O O . ALA A 1 100 ? 8.638 14.663 -7.132 1.00 89.62 100 ALA A O 1
ATOM 780 N N . GLU A 1 101 ? 9.166 14.651 -4.944 1.00 86.75 101 GLU A N 1
ATOM 781 C CA . GLU A 1 101 ? 8.814 16.056 -4.650 1.00 86.75 101 GLU A CA 1
ATOM 782 C C . GLU A 1 101 ? 7.481 16.514 -5.290 1.00 86.75 101 GLU A C 1
ATOM 784 O O . GLU A 1 101 ? 7.430 17.494 -6.030 1.00 86.75 101 GLU A O 1
ATOM 789 N N . ASP A 1 102 ? 6.393 15.780 -5.031 1.00 82.81 102 ASP A N 1
ATOM 790 C CA . ASP A 1 102 ? 5.046 16.045 -5.576 1.00 82.81 102 ASP A CA 1
ATOM 791 C C . ASP A 1 102 ? 4.917 15.929 -7.113 1.00 82.81 102 ASP A C 1
ATOM 793 O O . ASP A 1 102 ? 3.931 16.387 -7.693 1.00 82.81 102 ASP A O 1
ATOM 797 N N . ALA A 1 103 ? 5.871 15.287 -7.800 1.00 89.81 103 ALA A N 1
ATOM 798 C CA . ALA A 1 103 ? 5.774 15.063 -9.245 1.00 89.81 103 ALA A CA 1
ATOM 799 C C . ALA A 1 103 ? 4.616 14.131 -9.642 1.00 89.81 103 ALA A C 1
ATOM 801 O O . ALA A 1 103 ? 4.139 14.231 -10.766 1.00 89.81 103 ALA A O 1
ATOM 802 N N . PHE A 1 104 ? 4.158 13.253 -8.745 1.00 93.62 104 PHE A N 1
ATOM 803 C CA . PHE A 1 104 ? 3.040 12.337 -8.987 1.00 93.62 104 PHE A CA 1
ATOM 804 C C . PHE A 1 104 ? 1.841 12.692 -8.113 1.00 93.62 104 PHE A C 1
ATOM 806 O O . PHE A 1 104 ? 1.998 13.029 -6.937 1.00 93.62 104 PHE A O 1
ATOM 813 N N . SER A 1 105 ? 0.635 12.504 -8.643 1.00 93.56 105 SER A N 1
ATOM 814 C CA . SER A 1 105 ? -0.526 12.246 -7.792 1.00 93.56 105 SER A CA 1
ATOM 815 C C . SER A 1 105 ? -0.433 10.857 -7.147 1.00 93.56 105 SER A C 1
ATOM 817 O O . SER A 1 105 ? 0.236 9.961 -7.668 1.00 93.56 105 SER A O 1
ATOM 819 N N . ASP A 1 106 ? -1.143 10.648 -6.032 1.00 93.75 106 ASP A N 1
ATOM 820 C CA . ASP A 1 106 ? -1.212 9.333 -5.378 1.00 93.75 106 ASP A CA 1
ATOM 821 C C . ASP A 1 106 ? -1.576 8.217 -6.365 1.00 93.75 106 ASP A C 1
ATOM 823 O O . ASP A 1 106 ? -0.999 7.134 -6.323 1.00 93.75 106 ASP A O 1
ATOM 827 N N . ASP A 1 107 ? -2.554 8.479 -7.235 1.00 95.25 107 ASP A N 1
ATOM 828 C CA . ASP A 1 107 ? -3.116 7.466 -8.121 1.00 95.25 107 ASP A CA 1
ATOM 829 C C . ASP A 1 107 ? -2.114 7.111 -9.235 1.00 95.25 107 ASP A C 1
ATOM 831 O O . ASP A 1 107 ? -1.909 5.929 -9.504 1.00 95.25 107 ASP A O 1
ATOM 835 N N . GLU A 1 108 ? -1.401 8.100 -9.793 1.00 96.50 108 GLU A N 1
ATOM 836 C CA . GLU A 1 108 ? -0.319 7.872 -10.767 1.00 96.50 108 GLU A CA 1
ATOM 837 C C . GLU A 1 108 ? 0.851 7.098 -10.150 1.00 96.50 108 GLU A C 1
ATOM 839 O O . GLU A 1 108 ? 1.393 6.182 -10.770 1.00 96.50 108 GLU A O 1
ATOM 844 N N . LEU A 1 109 ? 1.240 7.433 -8.916 1.00 97.25 109 LEU A N 1
ATOM 845 C CA . LEU A 1 109 ? 2.319 6.733 -8.227 1.00 97.25 109 LEU A CA 1
ATOM 846 C C . LEU A 1 109 ? 1.938 5.272 -7.944 1.00 97.25 109 LEU A C 1
ATOM 848 O O . LEU A 1 109 ? 2.719 4.360 -8.224 1.00 97.25 109 LEU A O 1
ATOM 852 N N . ILE A 1 110 ? 0.722 5.033 -7.448 1.00 97.94 110 ILE A N 1
ATOM 853 C CA . ILE A 1 110 ? 0.199 3.683 -7.204 1.00 97.94 110 ILE A CA 1
ATOM 854 C C . ILE A 1 110 ? 0.121 2.884 -8.511 1.00 97.94 110 ILE A C 1
ATOM 856 O O . ILE A 1 110 ? 0.529 1.721 -8.538 1.00 97.94 110 ILE A O 1
ATOM 860 N N . GLU A 1 111 ? -0.355 3.493 -9.598 1.00 97.94 111 GLU A N 1
ATOM 861 C CA . GLU A 1 111 ? -0.432 2.864 -10.918 1.00 97.94 111 GLU A CA 1
ATOM 862 C C . GLU A 1 111 ? 0.959 2.490 -11.448 1.00 97.94 111 GLU A C 1
ATOM 864 O O . GLU A 1 111 ? 1.169 1.361 -11.898 1.00 97.94 111 GLU A O 1
ATOM 869 N N . ALA A 1 112 ? 1.941 3.388 -11.330 1.00 97.75 112 ALA A N 1
ATOM 870 C CA . ALA A 1 112 ? 3.319 3.127 -11.736 1.00 97.75 112 ALA A CA 1
ATOM 871 C C . ALA A 1 112 ? 3.939 1.975 -10.932 1.00 97.75 112 ALA A C 1
ATOM 873 O O . ALA A 1 112 ? 4.524 1.050 -11.507 1.00 97.75 112 ALA A O 1
ATOM 874 N N . MET A 1 113 ? 3.772 1.995 -9.604 1.00 98.31 113 MET A N 1
ATOM 875 C CA . MET A 1 113 ? 4.223 0.920 -8.719 1.00 98.31 113 MET A CA 1
ATOM 876 C C . MET A 1 113 ? 3.581 -0.411 -9.110 1.00 98.31 113 MET A C 1
ATOM 878 O O . MET A 1 113 ? 4.291 -1.409 -9.242 1.00 98.31 113 MET A O 1
ATOM 882 N N . ARG A 1 114 ? 2.264 -0.431 -9.355 1.00 98.25 114 ARG A N 1
ATOM 883 C CA . ARG A 1 114 ? 1.530 -1.639 -9.751 1.00 98.25 114 ARG A CA 1
ATOM 884 C C . ARG A 1 114 ? 2.010 -2.185 -11.094 1.00 98.25 114 ARG A C 1
ATOM 886 O O . ARG A 1 114 ? 2.293 -3.380 -11.180 1.00 98.25 114 ARG A O 1
ATOM 893 N N . ARG A 1 115 ? 2.166 -1.334 -12.116 1.00 97.25 115 ARG A N 1
ATOM 894 C CA . ARG A 1 115 ? 2.676 -1.737 -13.440 1.00 97.25 115 ARG A CA 1
ATOM 895 C C . ARG A 1 115 ? 4.039 -2.411 -13.336 1.00 97.25 115 ARG A C 1
ATOM 897 O O . ARG A 1 115 ? 4.266 -3.457 -13.945 1.00 97.25 115 ARG A O 1
ATOM 904 N N . VAL A 1 116 ? 4.955 -1.836 -12.556 1.00 98.06 116 VAL A N 1
ATOM 905 C CA . VAL A 1 116 ? 6.284 -2.432 -12.392 1.00 98.06 116 VAL A CA 1
ATOM 906 C C . VAL A 1 116 ? 6.216 -3.719 -11.578 1.00 98.06 116 VAL A C 1
ATOM 908 O O . VAL A 1 116 ? 6.831 -4.701 -11.996 1.00 98.06 116 VAL A O 1
ATOM 911 N N . PHE A 1 117 ? 5.466 -3.719 -10.470 1.00 98.50 117 PHE A N 1
ATOM 912 C CA . PHE A 1 117 ? 5.280 -4.871 -9.587 1.00 98.50 117 PHE A CA 1
ATOM 913 C C . PHE A 1 117 ? 4.807 -6.107 -10.355 1.00 98.50 117 PHE A C 1
ATOM 915 O O . PHE A 1 117 ? 5.444 -7.156 -10.285 1.00 98.50 117 PHE A O 1
ATOM 922 N N . ASP A 1 118 ? 3.738 -5.967 -11.137 1.00 98.19 118 ASP A N 1
ATOM 923 C CA . ASP A 1 118 ? 3.160 -7.073 -11.901 1.00 98.19 118 ASP A CA 1
ATOM 924 C C . ASP A 1 118 ? 3.950 -7.438 -13.150 1.00 98.19 118 ASP A C 1
ATOM 926 O O . ASP A 1 118 ? 4.020 -8.612 -13.525 1.00 98.19 118 ASP A O 1
ATOM 930 N N . GLY A 1 119 ? 4.518 -6.425 -13.801 1.00 96.56 119 GLY A N 1
ATOM 931 C CA . GLY A 1 119 ? 5.319 -6.565 -15.001 1.00 96.56 119 GLY A CA 1
ATOM 932 C C . GLY A 1 119 ? 6.730 -7.026 -14.662 1.00 96.56 119 GLY A C 1
ATOM 933 O O . GLY A 1 119 ? 6.957 -8.121 -14.154 1.00 96.56 119 GLY A O 1
ATOM 934 N N . ARG A 1 120 ? 7.724 -6.196 -14.967 1.00 95.75 120 ARG A N 1
ATOM 935 C CA . ARG A 1 120 ? 9.141 -6.591 -14.903 1.00 95.75 120 ARG A CA 1
ATOM 936 C C . ARG A 1 120 ? 9.646 -7.008 -13.512 1.00 95.75 120 ARG A C 1
ATOM 938 O O . ARG A 1 120 ? 10.656 -7.701 -13.451 1.00 95.75 120 ARG A O 1
ATOM 945 N N . ALA A 1 121 ? 8.989 -6.605 -12.422 1.00 96.94 121 ALA A N 1
ATOM 946 C CA . ALA A 1 121 ? 9.377 -7.007 -11.070 1.00 96.94 121 ALA A CA 1
ATOM 947 C C . ALA A 1 121 ? 8.833 -8.384 -10.664 1.00 96.94 121 ALA A C 1
ATOM 949 O O . ALA A 1 121 ? 9.383 -8.978 -9.737 1.00 96.94 121 ALA A O 1
ATOM 950 N N . GLN A 1 122 ? 7.782 -8.885 -11.329 1.00 97.38 122 GLN A N 1
ATOM 951 C CA . GLN A 1 122 ? 7.166 -10.193 -11.063 1.00 97.38 122 GLN A CA 1
ATOM 952 C C . GLN A 1 122 ? 6.903 -10.436 -9.560 1.00 97.38 122 GLN A C 1
ATOM 954 O O . GLN A 1 122 ? 7.338 -11.437 -8.992 1.00 97.38 122 GLN A O 1
ATOM 959 N N . GLY A 1 123 ? 6.279 -9.468 -8.884 1.00 97.31 123 GLY A N 1
ATOM 960 C CA . GLY A 1 123 ? 5.973 -9.529 -7.452 1.00 97.31 123 GLY A CA 1
ATOM 961 C C . GLY A 1 123 ? 7.098 -9.099 -6.505 1.00 97.31 123 GLY A C 1
ATOM 962 O O . GLY A 1 123 ? 6.940 -9.150 -5.285 1.00 97.31 123 GLY A O 1
ATOM 963 N N . SER A 1 124 ? 8.259 -8.690 -7.020 1.00 98.19 124 SER A N 1
ATOM 964 C CA . SER A 1 124 ? 9.403 -8.331 -6.180 1.00 98.19 124 SER A CA 1
ATOM 965 C C . SER A 1 124 ? 9.303 -6.906 -5.626 1.00 98.19 124 SER A C 1
ATOM 967 O O . SER A 1 124 ? 9.594 -5.929 -6.315 1.00 98.19 124 SER A O 1
ATOM 969 N N . LEU A 1 125 ? 8.993 -6.786 -4.334 1.00 98.06 125 LEU A N 1
ATOM 970 C CA . LEU A 1 125 ? 9.045 -5.511 -3.601 1.00 98.06 125 LEU A CA 1
ATOM 971 C C . LEU A 1 125 ? 10.468 -4.947 -3.528 1.00 98.06 125 LEU A C 1
ATOM 973 O O . LEU A 1 125 ? 10.679 -3.754 -3.717 1.00 98.06 125 LEU A O 1
ATOM 977 N N . ARG A 1 126 ? 11.470 -5.822 -3.383 1.00 97.81 126 ARG A N 1
ATOM 978 C CA . ARG A 1 126 ? 12.884 -5.431 -3.451 1.00 97.81 126 ARG A CA 1
ATOM 979 C C . ARG A 1 126 ? 13.250 -4.827 -4.808 1.00 97.81 126 ARG A C 1
ATOM 981 O O . ARG A 1 126 ? 14.100 -3.949 -4.875 1.00 97.81 126 ARG A O 1
ATOM 988 N N . TYR A 1 127 ? 12.653 -5.298 -5.902 1.00 97.94 127 TYR A N 1
ATOM 989 C CA . TYR A 1 127 ? 12.879 -4.675 -7.204 1.00 97.94 127 TYR A CA 1
ATOM 990 C C . TYR A 1 127 ? 12.319 -3.251 -7.229 1.00 97.94 127 TYR A C 1
ATOM 992 O O . TYR A 1 127 ? 13.023 -2.355 -7.687 1.00 97.94 127 TYR A O 1
ATOM 1000 N N . LEU A 1 128 ? 11.103 -3.039 -6.702 1.00 97.06 128 LEU A N 1
ATOM 1001 C CA . LEU A 1 128 ? 10.521 -1.699 -6.569 1.00 97.06 128 LEU A CA 1
ATOM 1002 C C . LEU A 1 128 ? 11.423 -0.776 -5.746 1.00 97.06 128 LEU A C 1
ATOM 1004 O O . LEU A 1 128 ? 11.719 0.315 -6.203 1.00 97.06 128 LEU A O 1
ATOM 1008 N N . GLU A 1 129 ? 11.929 -1.228 -4.600 1.00 97.06 129 GLU A N 1
ATOM 1009 C CA . GLU A 1 129 ? 12.811 -0.443 -3.717 1.00 97.06 129 GLU A CA 1
ATOM 1010 C C . GLU A 1 129 ? 14.048 0.145 -4.425 1.00 97.06 129 GLU A C 1
ATOM 1012 O O . GLU A 1 129 ? 14.569 1.176 -4.016 1.00 97.06 129 GLU A O 1
ATOM 1017 N N . ASN A 1 130 ? 14.524 -0.488 -5.503 1.00 96.94 130 ASN A N 1
ATOM 1018 C CA . ASN A 1 130 ? 15.702 -0.038 -6.252 1.00 96.94 130 ASN A CA 1
ATOM 1019 C C . ASN A 1 130 ? 15.375 0.893 -7.434 1.00 96.94 130 ASN A C 1
ATOM 1021 O O . ASN A 1 130 ? 16.268 1.211 -8.223 1.00 96.94 130 ASN A O 1
ATOM 1025 N N . LEU A 1 131 ? 14.113 1.289 -7.604 1.00 96.25 131 LEU A N 1
ATOM 1026 C CA . LEU A 1 131 ? 13.694 2.184 -8.679 1.00 96.25 131 LEU A CA 1
ATOM 1027 C C . LEU A 1 131 ? 13.898 3.648 -8.316 1.00 96.25 131 LEU A C 1
ATOM 1029 O O . LEU A 1 131 ? 13.900 4.038 -7.154 1.00 96.25 131 LEU A O 1
ATOM 1033 N N . THR A 1 132 ? 13.999 4.472 -9.352 1.00 95.88 132 THR A N 1
ATOM 1034 C CA . THR A 1 132 ? 13.930 5.928 -9.229 1.00 95.88 132 THR A CA 1
ATOM 1035 C C . THR A 1 132 ? 12.545 6.448 -9.632 1.00 95.88 132 THR A C 1
ATOM 1037 O O . THR A 1 132 ? 11.849 5.787 -10.411 1.00 95.88 132 THR A O 1
ATOM 1040 N N . PRO A 1 133 ? 12.159 7.673 -9.228 1.00 95.00 133 PRO A N 1
ATOM 1041 C CA . PRO A 1 133 ? 10.965 8.340 -9.758 1.00 95.00 133 PRO A CA 1
ATOM 1042 C C . PRO A 1 133 ? 10.914 8.376 -11.297 1.00 95.00 133 PRO A C 1
ATOM 1044 O O . PRO A 1 133 ? 9.858 8.200 -11.899 1.00 95.00 133 PRO A O 1
ATOM 1047 N N . GLY A 1 134 ? 12.063 8.524 -11.966 1.00 95.31 134 GLY A N 1
ATOM 1048 C CA . GLY A 1 134 ? 12.137 8.480 -13.430 1.00 95.31 134 GLY A CA 1
ATOM 1049 C C . GLY A 1 134 ? 11.806 7.105 -14.024 1.00 95.31 134 GLY A C 1
ATOM 1050 O O . GLY A 1 134 ? 11.276 7.020 -15.129 1.00 95.31 134 GLY A O 1
ATOM 1051 N N . ASP A 1 135 ? 12.083 6.018 -13.304 1.00 95.81 135 ASP A N 1
ATOM 1052 C CA . ASP A 1 135 ? 11.695 4.672 -13.731 1.00 95.81 135 ASP A CA 1
ATOM 1053 C C . ASP A 1 135 ? 10.194 4.427 -13.588 1.00 95.81 135 ASP A C 1
ATOM 1055 O O . ASP A 1 135 ? 9.631 3.678 -14.388 1.00 95.81 135 ASP A O 1
ATOM 1059 N N . LEU A 1 136 ? 9.558 5.064 -12.603 1.00 95.94 136 LEU A N 1
ATOM 1060 C CA . LEU A 1 136 ? 8.108 5.044 -12.420 1.00 95.94 136 LEU A CA 1
ATOM 1061 C C . LEU A 1 136 ? 7.400 5.836 -13.526 1.00 95.94 136 LEU A C 1
ATOM 1063 O O . LEU A 1 136 ? 6.443 5.329 -14.105 1.00 95.94 136 LEU A O 1
ATOM 1067 N N . TRP A 1 137 ? 7.931 6.997 -13.922 1.00 94.62 137 TRP A N 1
ATOM 1068 C CA . TRP A 1 137 ? 7.423 7.739 -15.084 1.00 94.62 137 TRP A CA 1
ATOM 1069 C C . TRP A 1 137 ? 7.455 6.912 -16.367 1.00 94.62 137 TRP A C 1
ATOM 1071 O O . TRP A 1 137 ? 6.440 6.786 -17.048 1.00 94.62 137 TRP A O 1
ATOM 1081 N N . ARG A 1 138 ? 8.586 6.258 -16.657 1.00 93.94 138 ARG A N 1
ATOM 1082 C CA . ARG A 1 138 ? 8.696 5.366 -17.825 1.00 93.94 138 ARG A CA 1
ATOM 1083 C C . ARG A 1 138 ? 7.703 4.209 -17.780 1.00 93.94 138 ARG A C 1
ATOM 1085 O O . ARG A 1 138 ? 7.268 3.740 -18.827 1.00 93.94 138 ARG A O 1
ATOM 1092 N N . ALA A 1 139 ? 7.371 3.722 -16.584 1.00 93.88 139 ALA A N 1
ATOM 1093 C CA . ALA A 1 139 ? 6.379 2.668 -16.431 1.00 93.88 139 ALA A CA 1
ATOM 1094 C C . ALA A 1 139 ? 4.966 3.148 -16.796 1.00 93.88 139 ALA A C 1
ATOM 1096 O O . ALA A 1 139 ? 4.203 2.355 -17.337 1.00 93.88 139 ALA A O 1
ATOM 1097 N N . LEU A 1 140 ? 4.634 4.420 -16.547 1.00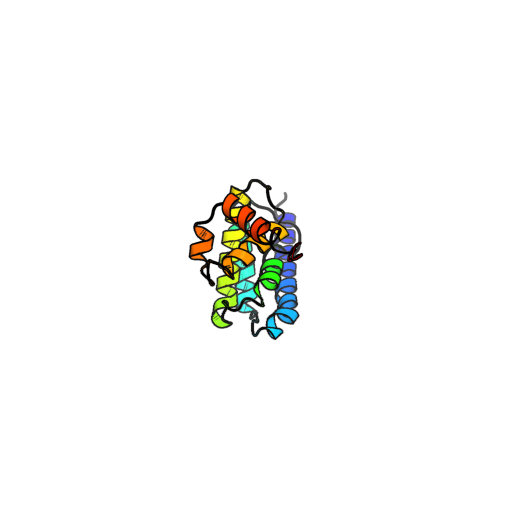 92.75 140 LEU A N 1
ATOM 1098 C CA . LEU A 1 140 ? 3.377 5.027 -17.000 1.00 92.75 140 LEU A CA 1
ATOM 1099 C C . LEU A 1 140 ? 3.376 5.275 -18.516 1.00 92.75 140 LEU A C 1
ATOM 1101 O O . LEU A 1 140 ? 2.392 4.988 -19.188 1.00 92.75 140 LEU A O 1
ATOM 1105 N N . GLU A 1 141 ? 4.493 5.753 -19.069 1.00 88.88 141 GLU A N 1
ATOM 1106 C CA . GLU A 1 141 ? 4.622 6.050 -20.505 1.00 88.88 141 GLU A CA 1
ATOM 1107 C C . GLU A 1 141 ? 4.591 4.797 -21.396 1.00 88.88 141 GLU A C 1
ATOM 1109 O O . GLU A 1 141 ? 4.128 4.865 -22.532 1.00 88.88 141 GLU A O 1
ATOM 1114 N N . GLY A 1 142 ? 5.069 3.649 -20.901 1.00 70.00 142 GLY A N 1
ATOM 1115 C CA . GLY A 1 142 ? 5.193 2.400 -21.668 1.00 70.00 142 GLY A CA 1
ATOM 1116 C C . GLY A 1 142 ? 3.880 1.786 -22.177 1.00 70.00 142 GLY A C 1
ATOM 1117 O O . GLY A 1 142 ? 3.933 0.855 -22.979 1.00 70.00 142 GLY A O 1
ATOM 1118 N N . ASP A 1 143 ? 2.732 2.312 -21.744 1.00 54.34 143 ASP A N 1
ATOM 1119 C CA . ASP A 1 143 ? 1.385 1.933 -22.198 1.00 54.34 143 ASP A CA 1
ATOM 1120 C C . ASP A 1 143 ? 0.802 2.948 -23.208 1.00 54.34 143 ASP A C 1
ATOM 1122 O O . ASP A 1 143 ? -0.056 2.613 -24.016 1.00 54.34 143 ASP A O 1
ATOM 1126 N N . ALA A 1 144 ? 1.332 4.178 -23.264 1.00 49.47 144 ALA A N 1
ATOM 1127 C CA . ALA A 1 144 ? 0.874 5.232 -24.181 1.00 49.47 144 ALA A CA 1
ATOM 1128 C C . ALA A 1 144 ? 1.326 5.029 -25.648 1.00 49.47 144 ALA A C 1
ATOM 1130 O O . ALA A 1 144 ? 1.182 5.932 -26.472 1.00 49.47 144 ALA A O 1
ATOM 1131 N N . GLY A 1 145 ? 1.906 3.869 -25.977 1.00 47.00 145 GLY A N 1
ATOM 1132 C CA . GLY A 1 145 ? 2.583 3.609 -27.251 1.00 47.00 145 GLY A CA 1
ATOM 1133 C C . GLY A 1 145 ? 2.212 2.307 -27.963 1.00 47.00 145 GLY A C 1
ATOM 1134 O O . GLY A 1 145 ? 2.958 1.912 -28.856 1.00 47.00 145 GLY A O 1
ATOM 1135 N N . GLN A 1 146 ? 1.125 1.618 -27.591 1.00 43.47 146 GLN A N 1
ATOM 1136 C CA . GLN A 1 146 ? 0.722 0.361 -28.254 1.00 43.47 146 GLN A CA 1
ATOM 1137 C C . GLN A 1 146 ? -0.743 0.289 -28.718 1.00 43.47 146 GLN A C 1
ATOM 1139 O O . GLN A 1 146 ? -1.226 -0.799 -29.013 1.00 43.47 146 GLN A O 1
ATOM 1144 N N . ASP A 1 147 ? -1.403 1.432 -28.912 1.00 47.44 147 ASP A N 1
ATOM 1145 C CA . ASP A 1 147 ? -2.674 1.511 -29.646 1.00 47.44 147 ASP A CA 1
ATOM 1146 C C . ASP A 1 147 ? -2.481 2.185 -31.016 1.00 47.44 147 ASP A C 1
ATOM 1148 O O . ASP A 1 147 ? -2.988 3.271 -31.244 1.00 47.44 147 ASP A O 1
ATOM 1152 N N . GLU A 1 148 ? -1.736 1.555 -31.930 1.00 42.56 148 GLU A N 1
ATOM 1153 C CA . GLU A 1 148 ? -1.901 1.737 -33.387 1.00 42.56 148 GLU A CA 1
ATOM 1154 C C . GLU A 1 148 ? -1.299 0.524 -34.131 1.00 42.56 148 GLU A C 1
ATOM 1156 O O . GLU A 1 148 ? -0.091 0.483 -34.389 1.00 42.56 148 GLU A O 1
ATOM 1161 N N . PRO A 1 149 ? -2.106 -0.468 -34.537 1.00 50.06 149 PRO A N 1
ATOM 1162 C CA . PRO A 1 149 ? -1.795 -1.272 -35.701 1.00 50.06 149 PRO A CA 1
ATOM 1163 C C . PRO A 1 149 ? -2.709 -0.858 -36.857 1.00 50.06 149 PRO A C 1
ATOM 1165 O O . PRO A 1 149 ? -3.869 -1.264 -36.905 1.00 50.06 149 PRO A O 1
ATOM 1168 N N . TRP A 1 150 ? -2.156 -0.125 -37.824 1.00 46.78 150 TRP A N 1
ATOM 1169 C CA . TRP A 1 150 ? -2.640 -0.176 -39.203 1.00 46.78 150 TRP A CA 1
ATOM 1170 C C . TRP A 1 150 ? -1.470 -0.470 -40.136 1.00 46.78 150 TRP A C 1
ATOM 1172 O O . TRP A 1 150 ? -0.560 0.336 -40.325 1.00 46.78 150 TRP A O 1
ATOM 1182 N N . GLU A 1 151 ? -1.498 -1.700 -40.647 1.00 52.78 151 GLU A N 1
ATOM 1183 C CA . GLU A 1 151 ? -0.737 -2.162 -41.798 1.00 52.78 151 GLU A CA 1
ATOM 1184 C C . GLU A 1 151 ? -1.107 -1.305 -43.012 1.00 52.78 151 GLU A C 1
ATOM 1186 O O . GLU A 1 151 ? -2.233 -1.386 -43.493 1.00 52.78 151 GLU A O 1
ATOM 1191 N N . ASP A 1 152 ? -0.149 -0.562 -43.563 1.00 49.53 152 ASP A N 1
ATOM 1192 C CA . ASP A 1 152 ? -0.182 -0.255 -44.993 1.00 49.53 152 ASP A CA 1
ATOM 1193 C C . ASP A 1 152 ? 0.531 -1.402 -45.719 1.00 49.53 152 ASP A C 1
ATOM 1195 O O . ASP A 1 152 ? 1.703 -1.321 -46.093 1.00 49.53 152 ASP A O 1
ATOM 1199 N N . THR A 1 153 ? -0.178 -2.519 -45.882 1.00 64.06 153 THR A N 1
ATOM 1200 C CA . THR A 1 153 ? 0.050 -3.392 -47.034 1.00 64.06 153 THR A CA 1
ATOM 1201 C C . THR A 1 153 ? -0.929 -2.975 -48.118 1.00 64.06 153 THR A C 1
ATOM 1203 O O . THR A 1 153 ? -1.952 -3.626 -48.300 1.00 64.06 153 THR A O 1
ATOM 1206 N N . ASP A 1 154 ? -0.614 -1.903 -48.838 1.00 55.34 154 ASP A N 1
ATOM 1207 C CA . ASP A 1 154 ? -1.167 -1.724 -50.176 1.00 55.34 154 ASP A CA 1
ATOM 1208 C C . ASP A 1 154 ? -0.060 -1.994 -51.198 1.00 55.34 154 ASP A C 1
ATOM 1210 O O . ASP A 1 154 ? 0.862 -1.212 -51.439 1.00 55.34 154 ASP A O 1
ATOM 1214 N N . ASP A 1 155 ? -0.174 -3.221 -51.693 1.00 59.16 155 ASP A N 1
ATOM 1215 C CA . ASP A 1 155 ? 0.413 -3.829 -52.873 1.00 59.16 155 ASP A CA 1
ATOM 1216 C C . ASP A 1 155 ? 0.210 -2.936 -54.116 1.00 59.16 155 ASP A C 1
ATOM 1218 O O . ASP A 1 155 ? -0.924 -2.674 -54.504 1.00 59.16 155 ASP A O 1
ATOM 1222 N N . ASP A 1 156 ? 1.340 -2.490 -54.678 1.00 46.84 156 ASP A N 1
ATOM 1223 C CA . ASP A 1 156 ? 1.699 -2.259 -56.095 1.00 46.84 156 ASP A CA 1
ATOM 1224 C C . ASP A 1 156 ? 0.776 -1.448 -57.049 1.00 46.84 156 ASP A C 1
ATOM 1226 O O . ASP A 1 156 ? -0.447 -1.363 -56.903 1.00 46.84 156 ASP A O 1
ATOM 1230 N N . PRO A 1 157 ? 1.365 -0.810 -58.083 1.00 60.72 157 PRO A N 1
ATOM 1231 C CA . PRO A 1 157 ? 1.742 -1.566 -59.292 1.00 60.72 157 PRO A CA 1
ATOM 1232 C C . PRO A 1 157 ? 3.115 -1.255 -59.920 1.00 60.72 157 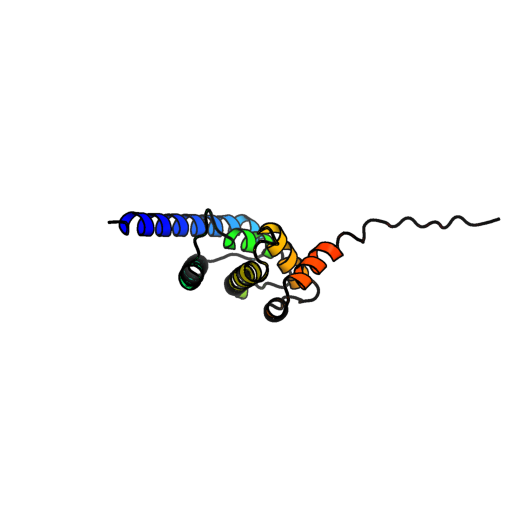PRO A C 1
ATOM 1234 O O . PRO A 1 157 ? 3.675 -0.157 -59.682 1.00 60.72 157 PRO A O 1
#

Secondary structure (DSSP, 8-state):
--HHHHHHHHHHHHHHHHHHHHHHHHHHGGGT----HHHHHHHHHHHHHHHHHTT----SS-HHHHHHHHHTT-TT--GGGHHHHHHHHHHHHHHHHHHTTT-S-HHHHHHHHHHHHHTTTTT-HHHHHT--HHHHHHHHHTTTT------------

Sequence (157 aa):
MSEPFAVTLARSQELALRTALRGSNAVSEKFGLTLTEPEIRALSEARQEALRYEGRVEIGEGVLPKLAFAFCDSPHIAPEAYASTLRELMELFYAFQNDAEDAFSDDELIEAMRRVFDGRAQGSLRYLENLTPGDLWRALEGDAGQDEPWEDTDDDP

Foldseek 3Di:
DCVVPVVVVLVVLLVLLLVLLQVLQVVLVVQVAHDDSVLSNVLSVLVVVLCVVVVHDDDGNDLLSVLSNLCSNQPLDDNVCSSVLSSLVNVLLVVQCVQCVPVDDSNLQSQLLSLCCRPVVVNPSVVSVPDHNVSSVVSVVVVVPPPDDDDPPDDDD

Radius of gyration: 19.09 Å; chains: 1; bounding box: 31×39×85 Å

pLDDT: mean 87.86, std 14.96, range [42.56, 98.5]